Protein AF-A0A4V6KMX0-F1 (afdb_monomer_lite)

Structure (mmCIF, N/CA/C/O backbone):
data_AF-A0A4V6KMX0-F1
#
_entry.id   AF-A0A4V6KMX0-F1
#
loop_
_atom_site.group_PDB
_atom_site.id
_atom_site.type_symbol
_atom_site.label_atom_id
_atom_site.label_alt_id
_atom_site.label_comp_id
_atom_site.label_asym_id
_atom_site.label_entity_id
_atom_site.label_seq_id
_atom_site.pdbx_PDB_ins_code
_atom_site.Cartn_x
_atom_site.Cartn_y
_atom_site.Cartn_z
_atom_site.occupancy
_atom_site.B_iso_or_equiv
_atom_site.auth_seq_id
_atom_site.auth_comp_id
_atom_site.auth_asym_id
_atom_site.auth_atom_id
_atom_site.pdbx_PDB_model_num
ATOM 1 N N . MET A 1 1 ? -8.383 9.559 -31.003 1.00 43.62 1 MET A N 1
ATOM 2 C CA . MET A 1 1 ? -7.997 8.259 -30.415 1.00 43.62 1 MET A CA 1
ATOM 3 C C . MET A 1 1 ? -6.556 8.030 -30.830 1.00 43.62 1 MET A C 1
ATOM 5 O O . MET A 1 1 ? -6.318 7.997 -32.028 1.00 43.62 1 MET A O 1
ATOM 9 N N . ASN A 1 2 ? -5.597 8.026 -29.900 1.00 58.09 2 ASN A N 1
ATOM 10 C CA . ASN A 1 2 ? -4.208 7.726 -30.256 1.00 58.09 2 ASN A CA 1
ATOM 11 C C . ASN A 1 2 ? -4.127 6.251 -30.646 1.00 58.09 2 ASN A C 1
ATOM 13 O O . ASN A 1 2 ? -4.475 5.389 -29.842 1.00 58.09 2 ASN A O 1
ATOM 17 N N . THR A 1 3 ? -3.694 5.974 -31.870 1.00 67.31 3 THR A N 1
ATOM 18 C CA . THR A 1 3 ? -3.316 4.625 -32.284 1.00 67.31 3 THR A CA 1
ATOM 19 C C . THR A 1 3 ? -2.059 4.267 -31.500 1.00 67.31 3 THR A C 1
ATOM 21 O O . THR A 1 3 ? -1.023 4.906 -31.670 1.00 67.31 3 THR A O 1
ATOM 24 N N . LEU A 1 4 ? -2.166 3.327 -30.563 1.00 77.31 4 LEU A N 1
ATOM 25 C CA . LEU A 1 4 ? -1.016 2.852 -29.801 1.00 77.31 4 LEU A CA 1
ATOM 26 C C . LEU A 1 4 ? -0.109 2.053 -30.742 1.00 77.31 4 LEU A C 1
ATOM 28 O O . LEU A 1 4 ? -0.543 1.054 -31.311 1.00 77.31 4 LEU A O 1
ATOM 32 N N . ASP A 1 5 ? 1.133 2.504 -30.901 1.00 90.06 5 ASP A N 1
ATOM 33 C CA . ASP A 1 5 ? 2.165 1.789 -31.651 1.00 90.06 5 ASP A CA 1
ATOM 34 C C . ASP A 1 5 ? 2.796 0.724 -30.742 1.00 90.06 5 ASP A C 1
ATOM 36 O O . ASP A 1 5 ? 3.738 0.977 -29.985 1.00 90.06 5 ASP A O 1
ATOM 40 N N . ILE A 1 6 ? 2.187 -0.463 -30.758 1.00 88.44 6 ILE A N 1
ATOM 41 C CA . ILE A 1 6 ? 2.602 -1.605 -29.934 1.00 88.44 6 ILE A CA 1
ATOM 42 C C . ILE A 1 6 ? 4.001 -2.078 -30.341 1.00 88.44 6 ILE A C 1
ATOM 44 O O . ILE A 1 6 ? 4.802 -2.416 -29.471 1.00 88.44 6 ILE A O 1
ATOM 48 N N . GLU A 1 7 ? 4.325 -2.050 -31.634 1.00 90.56 7 GLU A N 1
ATOM 49 C CA . GLU A 1 7 ? 5.632 -2.471 -32.143 1.00 90.56 7 GLU A CA 1
ATOM 50 C C . GLU A 1 7 ? 6.744 -1.583 -31.575 1.00 90.56 7 GLU A C 1
ATOM 52 O O . GLU A 1 7 ? 7.745 -2.084 -31.055 1.00 90.56 7 GLU A O 1
ATOM 57 N N . ASN A 1 8 ? 6.540 -0.262 -31.569 1.00 93.31 8 ASN A N 1
ATOM 58 C CA . ASN A 1 8 ? 7.497 0.669 -30.975 1.00 93.31 8 ASN A CA 1
ATOM 59 C C . ASN A 1 8 ? 7.654 0.462 -29.461 1.00 93.31 8 ASN A C 1
ATOM 61 O O . ASN A 1 8 ? 8.770 0.522 -28.938 1.00 93.31 8 ASN A O 1
ATOM 65 N N . LEU A 1 9 ? 6.555 0.179 -28.754 1.00 93.62 9 LEU A N 1
ATOM 66 C CA . LEU A 1 9 ? 6.591 -0.105 -27.318 1.00 93.62 9 LEU A CA 1
ATOM 67 C C . LEU A 1 9 ? 7.366 -1.384 -27.001 1.00 93.62 9 LEU A C 1
ATOM 69 O O . LEU A 1 9 ? 8.153 -1.374 -26.058 1.00 93.62 9 LEU A O 1
ATOM 73 N N . VAL A 1 10 ? 7.193 -2.447 -27.789 1.00 95.62 10 VAL A N 1
ATOM 74 C CA . VAL A 1 10 ? 7.941 -3.702 -27.625 1.00 95.62 10 VAL A CA 1
ATOM 75 C C . VAL A 1 10 ? 9.435 -3.488 -27.872 1.00 95.62 10 VAL A C 1
ATOM 77 O O . VAL A 1 10 ? 10.257 -3.954 -27.085 1.00 95.62 10 VAL A O 1
ATOM 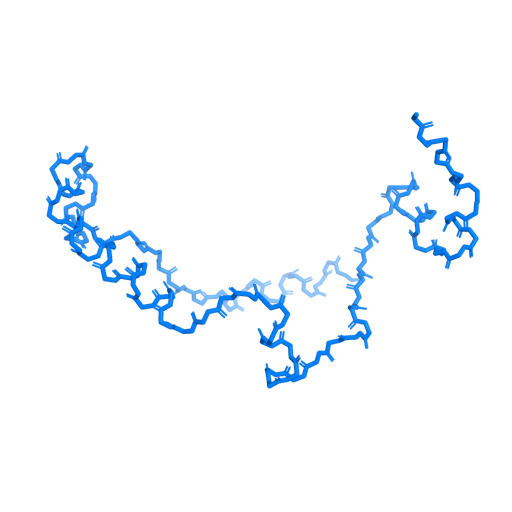80 N N . VAL A 1 11 ? 9.802 -2.721 -28.905 1.00 95.12 11 VAL A N 1
ATOM 81 C CA . VAL A 1 11 ? 11.211 -2.387 -29.182 1.00 95.12 11 VAL A CA 1
ATOM 82 C C . VAL A 1 11 ? 11.819 -1.561 -28.047 1.00 95.12 11 VAL A C 1
ATOM 84 O O . VAL A 1 11 ? 12.937 -1.830 -27.607 1.00 95.12 11 VAL A O 1
ATOM 87 N N . LYS A 1 12 ? 11.094 -0.551 -27.557 1.00 95.50 12 LYS A N 1
ATOM 88 C CA . LYS A 1 12 ? 11.580 0.352 -26.505 1.00 95.50 12 LYS A CA 1
ATOM 89 C C . LYS A 1 12 ? 11.612 -0.310 -25.127 1.00 95.50 12 LYS A C 1
ATOM 91 O O . LYS A 1 12 ? 12.482 0.004 -24.315 1.00 95.50 12 LYS A O 1
ATOM 96 N N . PHE A 1 13 ? 10.672 -1.209 -24.861 1.00 94.81 13 PHE A N 1
ATOM 97 C CA . PHE A 1 13 ? 10.503 -1.897 -23.589 1.00 94.81 13 PHE A CA 1
ATOM 98 C C . PHE A 1 13 ? 10.328 -3.405 -23.834 1.00 94.81 13 PHE A C 1
ATOM 100 O O . PHE A 1 13 ? 9.204 -3.902 -23.794 1.00 94.81 13 PHE A O 1
ATOM 107 N N . PRO A 1 14 ? 11.422 -4.172 -24.014 1.00 94.12 14 PRO A N 1
ATOM 108 C CA . PRO A 1 14 ? 11.350 -5.607 -24.323 1.00 94.12 14 PRO A CA 1
ATOM 109 C C . PRO A 1 14 ? 10.569 -6.446 -23.302 1.00 94.12 14 PRO A C 1
ATOM 111 O O . PRO A 1 14 ? 10.045 -7.506 -23.631 1.00 94.12 14 PRO A O 1
ATOM 114 N N . LEU A 1 15 ? 10.439 -5.954 -22.062 1.00 95.12 15 LEU A N 1
ATOM 115 C CA . LEU A 1 15 ? 9.579 -6.548 -21.036 1.00 95.12 15 LEU A CA 1
ATOM 116 C C . LEU A 1 15 ? 8.122 -6.703 -21.505 1.00 95.12 15 LEU A C 1
ATOM 118 O O . LEU A 1 15 ? 7.460 -7.656 -21.112 1.00 95.12 15 LEU A O 1
ATOM 122 N N . VAL A 1 16 ? 7.632 -5.794 -22.354 1.00 95.56 16 VAL A N 1
ATOM 123 C CA . VAL A 1 16 ? 6.261 -5.814 -22.885 1.00 95.56 16 VAL A CA 1
ATOM 124 C C . VAL A 1 16 ? 5.996 -7.089 -23.682 1.00 95.56 16 VAL A C 1
ATOM 126 O O . VAL A 1 16 ? 4.922 -7.660 -23.533 1.00 95.56 16 VAL A O 1
ATOM 129 N N . GLN A 1 17 ? 6.975 -7.589 -24.443 1.00 96.19 17 GLN A N 1
ATOM 130 C CA . GLN A 1 17 ? 6.829 -8.855 -25.166 1.00 96.19 17 GLN A CA 1
ATOM 131 C C . GLN A 1 17 ? 6.585 -10.018 -24.198 1.00 96.19 17 GLN A C 1
ATOM 133 O O . GLN A 1 17 ? 5.649 -10.785 -24.372 1.00 96.19 17 GLN A O 1
ATOM 138 N N . ARG A 1 18 ? 7.347 -10.076 -23.102 1.00 96.88 18 ARG A N 1
ATOM 139 C CA . ARG A 1 18 ? 7.189 -11.116 -22.074 1.00 96.88 18 ARG A CA 1
ATOM 140 C C . ARG A 1 18 ? 5.815 -11.072 -21.400 1.00 96.88 18 ARG A C 1
ATOM 142 O O . ARG A 1 18 ? 5.253 -12.112 -21.077 1.00 96.88 18 ARG A O 1
ATOM 149 N N . LEU A 1 19 ? 5.255 -9.871 -21.219 1.00 95.94 19 LEU A N 1
ATOM 150 C CA . LEU A 1 19 ? 3.881 -9.704 -20.733 1.00 95.94 19 LEU A CA 1
ATOM 151 C C . LEU A 1 19 ? 2.850 -10.213 -21.754 1.00 95.94 19 LEU A C 1
ATOM 153 O O . LEU A 1 19 ? 1.867 -10.835 -21.360 1.00 95.94 19 LEU A O 1
ATOM 157 N N . MET A 1 20 ? 3.070 -9.965 -23.051 1.00 95.12 20 MET A N 1
ATOM 158 C CA . MET A 1 20 ? 2.205 -10.463 -24.132 1.00 95.12 20 MET A CA 1
ATOM 159 C C . MET A 1 20 ? 2.241 -11.990 -24.244 1.00 95.12 20 MET A C 1
ATOM 161 O O . MET A 1 20 ? 1.209 -12.604 -24.505 1.00 95.12 20 MET A O 1
ATOM 165 N N . ASP A 1 21 ? 3.401 -12.588 -23.982 1.00 97.56 21 ASP A N 1
ATOM 166 C CA . ASP A 1 21 ? 3.615 -14.036 -24.012 1.00 97.56 21 ASP A CA 1
ATOM 167 C C . ASP A 1 21 ? 3.100 -14.748 -22.744 1.00 97.56 21 ASP A C 1
ATOM 169 O O . ASP A 1 21 ? 3.230 -15.965 -22.618 1.00 97.56 21 ASP A O 1
ATOM 173 N N . LEU A 1 22 ? 2.473 -14.005 -21.819 1.00 96.94 22 LEU A N 1
ATOM 174 C CA . LEU A 1 22 ? 1.925 -14.502 -20.550 1.00 96.94 22 LEU A CA 1
ATOM 175 C C . LEU A 1 22 ? 2.979 -15.167 -19.653 1.00 96.94 22 LEU A C 1
ATOM 177 O O . LEU A 1 22 ? 2.665 -16.038 -18.837 1.00 96.94 22 LEU A O 1
ATOM 181 N N . GLU A 1 23 ? 4.235 -14.748 -19.782 1.00 97.62 23 GLU A N 1
ATOM 182 C CA . GLU A 1 23 ? 5.300 -15.222 -18.913 1.00 97.62 23 GLU A CA 1
ATOM 183 C C . GLU A 1 23 ? 5.140 -14.655 -17.499 1.00 97.62 23 GLU A C 1
ATOM 185 O O . GLU A 1 23 ? 4.744 -13.503 -17.296 1.00 97.62 23 GLU A O 1
ATOM 190 N N . ALA A 1 24 ? 5.538 -15.438 -16.496 1.00 96.06 24 ALA A N 1
ATOM 191 C CA . ALA A 1 24 ? 5.749 -14.899 -15.162 1.00 96.06 24 ALA A CA 1
ATOM 192 C C . ALA A 1 24 ? 6.899 -13.876 -15.207 1.00 96.06 24 ALA A C 1
ATOM 194 O O . ALA A 1 24 ? 8.045 -14.204 -15.531 1.00 96.06 24 ALA A O 1
ATOM 195 N N . VAL A 1 25 ? 6.588 -12.621 -14.885 1.00 95.69 25 VAL A N 1
ATOM 196 C CA . VAL A 1 25 ? 7.534 -11.505 -14.946 1.00 95.69 25 VAL A CA 1
ATOM 197 C C . VAL A 1 25 ? 7.758 -10.926 -13.556 1.00 95.69 25 VAL A C 1
ATOM 199 O O . VAL A 1 25 ? 6.821 -10.560 -12.852 1.00 95.69 25 VAL A O 1
ATOM 202 N N . THR A 1 26 ? 9.029 -10.765 -13.196 1.00 95.50 26 THR A N 1
ATOM 203 C CA . THR A 1 26 ? 9.455 -9.948 -12.058 1.00 95.50 26 THR A CA 1
ATOM 204 C C . THR A 1 26 ? 10.171 -8.717 -12.591 1.00 95.50 26 THR A C 1
ATOM 206 O O . THR A 1 26 ? 11.136 -8.834 -13.348 1.00 95.50 26 THR A O 1
ATOM 209 N N . TRP A 1 27 ? 9.701 -7.532 -12.204 1.00 95.38 27 TRP A N 1
ATOM 210 C CA . TRP A 1 27 ? 10.313 -6.264 -12.583 1.00 95.38 27 TRP A CA 1
ATOM 211 C C . TRP A 1 27 ? 10.732 -5.493 -11.338 1.00 95.38 27 TRP A C 1
ATOM 213 O O . TRP A 1 27 ? 9.903 -5.108 -10.516 1.00 95.38 27 TRP A O 1
ATOM 223 N N . PHE A 1 28 ? 12.035 -5.266 -11.214 1.00 95.19 28 PHE A N 1
ATOM 224 C CA . PHE A 1 28 ? 12.602 -4.421 -10.176 1.00 95.19 28 PHE A CA 1
ATOM 225 C C . PHE A 1 28 ? 12.702 -3.000 -10.717 1.00 95.19 28 PHE A C 1
ATOM 227 O O . PHE A 1 28 ? 13.347 -2.782 -11.743 1.00 95.19 28 PHE A O 1
ATOM 234 N N . ASN A 1 29 ? 12.065 -2.040 -10.044 1.00 95.25 29 ASN A N 1
ATOM 235 C CA . ASN A 1 29 ? 12.140 -0.637 -10.435 1.00 95.25 29 ASN A CA 1
ATOM 236 C C . ASN A 1 29 ? 13.592 -0.137 -10.280 1.00 95.25 29 ASN A C 1
ATOM 238 O O . ASN A 1 29 ? 14.060 -0.030 -9.147 1.00 95.25 29 ASN A O 1
ATOM 242 N N . PRO A 1 30 ? 14.305 0.208 -11.371 1.00 94.31 30 PRO A N 1
ATOM 243 C CA . PRO A 1 30 ? 15.683 0.688 -11.273 1.00 94.31 30 PRO A CA 1
ATOM 244 C C . PRO A 1 30 ? 15.777 2.122 -10.725 1.00 94.31 30 PRO A C 1
ATOM 246 O O . PRO A 1 30 ? 16.867 2.586 -10.414 1.00 94.31 30 PRO A O 1
ATOM 249 N N . ASN A 1 31 ? 14.647 2.825 -10.612 1.00 95.88 31 ASN A N 1
ATOM 250 C CA . ASN A 1 31 ? 14.568 4.238 -10.252 1.00 95.88 31 ASN A CA 1
ATOM 251 C C . ASN A 1 31 ? 13.936 4.446 -8.868 1.00 95.88 31 ASN A C 1
ATOM 253 O O . ASN A 1 31 ? 13.187 5.401 -8.662 1.00 95.88 31 ASN A O 1
ATOM 257 N N . THR A 1 32 ? 14.166 3.536 -7.920 1.00 97.25 32 THR A N 1
ATOM 258 C CA . THR A 1 32 ? 13.788 3.787 -6.523 1.00 97.25 32 THR A CA 1
ATOM 259 C C . THR A 1 32 ? 14.593 4.959 -5.974 1.00 97.25 32 THR A C 1
ATOM 261 O O . THR A 1 32 ? 15.806 5.015 -6.168 1.00 97.25 32 THR A O 1
ATOM 264 N N . THR A 1 33 ? 13.936 5.868 -5.262 1.00 97.69 33 THR A N 1
ATOM 265 C CA . THR A 1 33 ? 14.566 7.058 -4.682 1.00 97.69 33 THR A CA 1
ATOM 266 C C . THR A 1 33 ? 14.587 6.980 -3.162 1.00 97.69 33 THR A C 1
ATOM 268 O O . THR A 1 33 ? 13.937 6.128 -2.549 1.00 97.69 33 THR A O 1
ATOM 271 N N . THR A 1 34 ? 15.293 7.913 -2.528 1.00 97.94 34 THR A N 1
ATOM 272 C CA . THR A 1 34 ? 15.135 8.132 -1.087 1.00 97.94 34 THR A CA 1
ATOM 273 C C . THR A 1 34 ? 13.743 8.685 -0.761 1.00 97.94 34 THR A C 1
ATOM 275 O O . THR A 1 34 ? 13.041 9.198 -1.638 1.00 97.94 34 THR A O 1
ATOM 278 N N . LEU A 1 35 ? 13.348 8.632 0.517 1.00 96.44 35 LEU A N 1
ATOM 279 C CA . LEU A 1 35 ? 12.111 9.265 0.986 1.00 96.44 35 LEU A CA 1
ATOM 280 C C . LEU A 1 35 ? 12.095 10.765 0.664 1.00 96.44 35 LEU A C 1
ATOM 282 O O . LEU A 1 35 ? 11.099 11.264 0.159 1.00 96.44 35 LEU A O 1
ATOM 286 N N . ALA A 1 36 ? 13.194 11.473 0.935 1.00 96.88 36 ALA A N 1
ATOM 287 C CA . ALA A 1 36 ? 13.274 12.918 0.731 1.00 96.88 36 ALA A CA 1
ATOM 288 C C . ALA A 1 36 ? 13.093 13.312 -0.744 1.00 96.88 36 ALA A C 1
ATOM 290 O O . ALA A 1 36 ? 12.444 14.312 -1.036 1.00 96.88 36 ALA A O 1
ATOM 291 N N . GLU A 1 37 ? 13.632 12.514 -1.666 1.00 97.56 37 GLU A N 1
ATOM 292 C CA . GLU A 1 37 ? 13.479 12.734 -3.107 1.00 97.56 37 GLU A CA 1
ATOM 293 C C . GLU A 1 37 ? 12.104 12.297 -3.623 1.00 97.56 37 GLU A C 1
ATOM 295 O O . GLU A 1 37 ? 11.556 12.947 -4.505 1.00 97.56 37 GLU A O 1
ATOM 300 N N . GLY A 1 38 ? 11.544 11.207 -3.089 1.00 96.62 38 GLY A N 1
ATOM 301 C CA . GLY A 1 38 ? 10.298 10.613 -3.579 1.00 96.62 38 GLY A CA 1
ATOM 302 C C . GLY A 1 38 ? 9.034 11.282 -3.039 1.00 96.62 38 GLY A C 1
ATOM 303 O O . GLY A 1 38 ? 8.055 11.437 -3.769 1.00 96.62 38 GLY A O 1
ATOM 304 N N . LEU A 1 39 ? 9.052 11.709 -1.772 1.00 96.50 39 LEU A N 1
ATOM 305 C CA . LEU A 1 39 ? 7.880 12.245 -1.076 1.00 96.50 39 LEU A CA 1
ATOM 306 C C . LEU A 1 39 ? 7.238 13.462 -1.774 1.00 96.50 39 LEU A C 1
ATOM 308 O O . LEU A 1 39 ? 6.009 13.496 -1.848 1.00 96.50 39 LEU A O 1
ATOM 312 N N . PRO A 1 40 ? 7.993 14.415 -2.364 1.00 96.25 40 PRO A N 1
ATOM 313 C CA . PRO A 1 40 ? 7.402 15.529 -3.109 1.00 96.25 40 PRO A CA 1
ATOM 314 C C . PRO A 1 40 ? 6.504 15.108 -4.283 1.00 96.25 40 PRO A C 1
ATOM 316 O O . PRO A 1 40 ? 5.598 15.855 -4.645 1.00 96.25 40 PRO A O 1
ATOM 319 N N . TYR A 1 41 ? 6.718 13.921 -4.863 1.00 97.00 41 TYR A N 1
ATOM 320 C CA . TYR A 1 41 ? 5.917 13.410 -5.981 1.00 97.00 41 TYR A CA 1
ATOM 321 C C . TYR A 1 41 ? 4.632 12.690 -5.540 1.00 97.00 41 TYR A C 1
ATOM 323 O O . TYR A 1 41 ? 3.784 12.404 -6.382 1.00 97.00 41 TYR A O 1
ATOM 331 N N . VAL A 1 42 ? 4.465 12.401 -4.242 1.00 96.75 42 VAL A N 1
ATOM 332 C CA . VAL A 1 42 ? 3.280 11.708 -3.699 1.00 96.75 42 VAL A CA 1
ATOM 333 C C . VAL A 1 42 ? 2.065 12.640 -3.640 1.00 96.75 42 VAL A C 1
ATOM 335 O O . VAL A 1 42 ? 0.933 12.190 -3.792 1.00 96.75 42 VAL A O 1
ATOM 338 N N . GLY A 1 43 ? 2.289 13.941 -3.419 1.00 96.31 43 GLY A N 1
ATOM 339 C CA . GLY A 1 43 ? 1.215 14.934 -3.283 1.00 96.31 43 GLY A CA 1
ATOM 340 C C . GLY A 1 43 ? 0.418 14.839 -1.975 1.00 96.31 43 GLY A C 1
ATOM 341 O O . GLY A 1 43 ? -0.583 15.534 -1.832 1.00 96.31 43 GLY A O 1
ATOM 342 N N . LEU A 1 44 ? 0.862 14.004 -1.030 1.00 97.12 44 LEU A N 1
ATOM 343 C CA . LEU A 1 44 ? 0.306 13.853 0.314 1.00 97.12 44 LEU A CA 1
ATOM 344 C C . LEU A 1 44 ? 1.420 13.938 1.354 1.00 97.12 44 LEU A C 1
ATOM 346 O O . LEU A 1 44 ? 2.598 13.705 1.072 1.00 97.12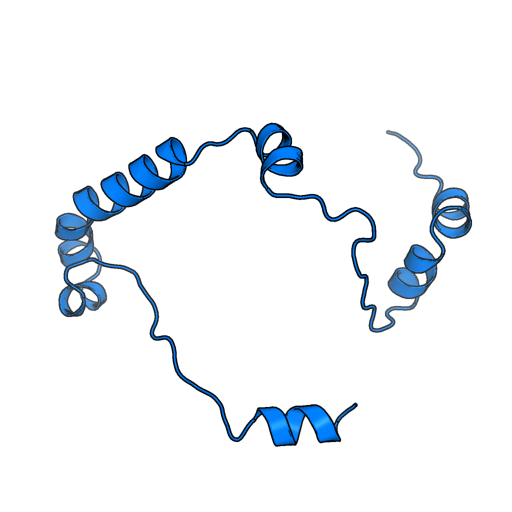 44 LEU A O 1
ATOM 350 N N . THR A 1 45 ? 1.020 14.255 2.575 1.00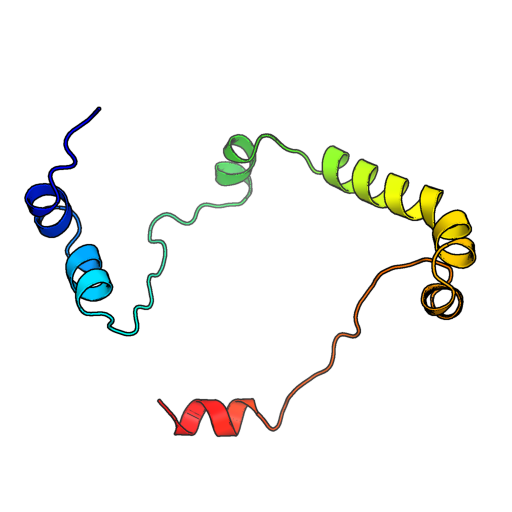 96.94 45 THR A N 1
ATOM 351 C CA . THR A 1 45 ? 1.895 14.472 3.720 1.00 96.94 45 THR A CA 1
ATOM 352 C C . THR A 1 45 ? 1.583 13.495 4.848 1.00 96.94 45 THR A C 1
ATOM 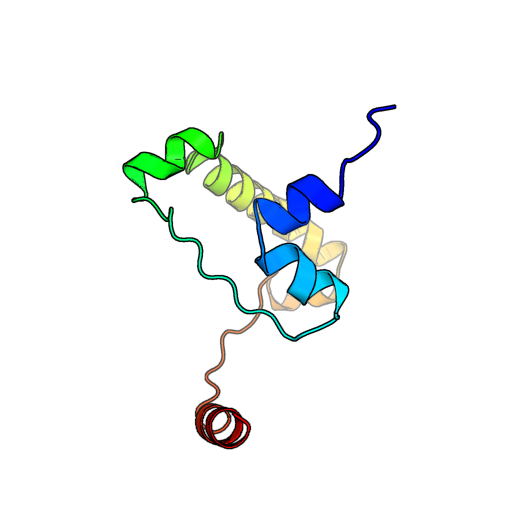354 O O . THR A 1 45 ? 0.564 12.806 4.860 1.00 96.94 45 THR A O 1
ATOM 357 N N . GLN A 1 46 ? 2.451 13.472 5.857 1.00 96.81 46 GLN A N 1
ATOM 358 C CA . GLN A 1 46 ? 2.191 12.730 7.089 1.00 96.81 46 GLN A CA 1
ATOM 359 C C . GLN A 1 46 ? 0.941 13.237 7.830 1.00 96.81 46 GLN A C 1
ATOM 361 O O . GLN A 1 46 ? 0.269 12.451 8.493 1.00 96.81 46 GLN A O 1
ATOM 366 N N . ASN A 1 47 ? 0.598 14.523 7.697 1.00 98.19 47 ASN A N 1
ATOM 367 C CA . ASN A 1 47 ? -0.610 15.065 8.317 1.00 98.19 47 ASN A CA 1
ATOM 368 C C . ASN A 1 47 ? -1.873 14.471 7.691 1.00 98.19 47 ASN A C 1
ATOM 370 O O . ASN A 1 47 ? -2.797 14.143 8.425 1.00 98.19 47 ASN A O 1
ATOM 374 N N . ASP A 1 48 ? -1.892 14.250 6.374 1.00 98.31 48 ASP A N 1
ATOM 375 C CA . ASP A 1 48 ? -3.028 13.605 5.704 1.00 98.31 48 ASP A CA 1
ATOM 376 C C . ASP A 1 48 ? -3.249 12.177 6.233 1.00 98.31 48 ASP A C 1
ATOM 378 O O . ASP A 1 48 ? -4.385 11.748 6.447 1.00 98.31 48 ASP A O 1
ATOM 382 N N . VAL A 1 49 ? -2.154 11.457 6.514 1.00 98.12 49 VAL A N 1
ATOM 383 C CA . VAL A 1 49 ? -2.193 10.131 7.153 1.00 98.12 49 VAL A CA 1
ATOM 384 C C . VAL A 1 49 ? -2.767 10.227 8.570 1.00 98.12 49 VAL A C 1
ATOM 386 O O . VAL A 1 49 ? -3.698 9.495 8.903 1.00 98.12 49 VAL A O 1
ATOM 389 N N . ALA A 1 50 ? -2.272 11.161 9.387 1.00 98.44 50 ALA A N 1
ATOM 390 C CA . ALA A 1 50 ? -2.746 11.354 10.759 1.00 98.44 50 ALA A CA 1
ATOM 391 C C . ALA A 1 50 ? -4.225 11.782 10.816 1.00 98.44 50 ALA A C 1
ATOM 393 O O . ALA A 1 50 ? -4.982 11.342 11.682 1.00 98.44 50 ALA A O 1
ATOM 394 N N . GLU A 1 51 ? -4.680 12.613 9.878 1.00 98.56 51 GLU A N 1
ATOM 395 C CA . GLU A 1 51 ? -6.085 13.008 9.775 1.00 98.56 51 GLU A CA 1
ATOM 396 C C . GLU A 1 51 ? -6.994 11.837 9.386 1.00 98.56 51 GLU A C 1
ATOM 398 O O . GLU A 1 51 ? -8.121 11.740 9.891 1.00 98.56 51 GLU A O 1
ATOM 403 N N . ALA A 1 52 ? -6.522 10.946 8.509 1.00 98.19 52 ALA A N 1
ATOM 404 C CA . ALA A 1 52 ? -7.230 9.721 8.156 1.00 98.19 52 ALA A CA 1
ATOM 405 C C . ALA A 1 52 ? -7.333 8.764 9.356 1.00 98.19 52 ALA A C 1
ATOM 407 O O . ALA A 1 52 ? -8.428 8.277 9.647 1.00 98.19 52 ALA A O 1
ATOM 408 N N . GLU A 1 53 ? -6.244 8.572 10.104 1.00 98.06 53 GLU A N 1
ATOM 409 C CA . GLU A 1 53 ? -6.235 7.792 11.348 1.00 98.06 53 GLU A CA 1
ATOM 410 C C . GLU A 1 53 ? -7.215 8.379 12.375 1.00 98.06 53 GLU A C 1
ATOM 412 O O . GLU A 1 53 ? -8.113 7.689 12.863 1.00 98.06 53 GLU A O 1
ATOM 417 N N . ALA A 1 54 ? -7.130 9.686 12.639 1.00 98.31 54 ALA A N 1
ATOM 418 C CA . ALA A 1 54 ? -8.035 10.369 13.557 1.00 98.31 54 ALA A CA 1
ATOM 419 C C . ALA A 1 54 ? -9.498 10.264 13.106 1.00 98.31 54 ALA A C 1
ATOM 421 O O . ALA A 1 54 ? -10.409 10.227 13.937 1.00 98.31 54 ALA A O 1
ATOM 422 N N . ARG A 1 55 ? -9.759 10.233 11.793 1.00 98.38 55 ARG A N 1
ATOM 423 C CA . ARG A 1 55 ? -11.102 9.997 11.257 1.00 98.38 55 ARG A CA 1
ATOM 424 C C . ARG A 1 55 ? -11.584 8.595 11.604 1.00 98.38 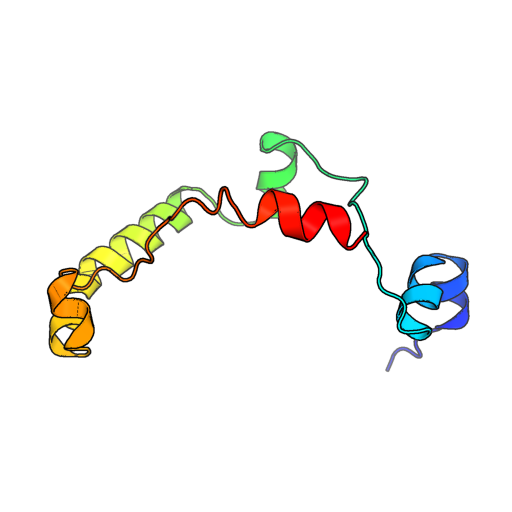55 ARG A C 1
ATOM 426 O O . ARG A 1 55 ? -12.686 8.493 12.128 1.00 98.38 55 ARG A O 1
ATOM 433 N N . LEU A 1 56 ? -10.784 7.554 11.387 1.00 98.06 56 LEU A N 1
ATOM 434 C CA . LEU A 1 56 ? -11.160 6.185 11.762 1.00 98.06 56 LEU A CA 1
ATOM 435 C C . LEU A 1 56 ? -11.452 6.074 13.262 1.00 98.06 56 LEU A C 1
ATOM 437 O O . LEU A 1 56 ? -12.494 5.544 13.640 1.00 98.06 56 LEU A O 1
ATOM 441 N N . GLN A 1 57 ? -10.621 6.693 14.103 1.00 98.00 57 GLN A N 1
ATOM 442 C CA . GLN A 1 57 ? -10.844 6.726 15.551 1.00 98.00 57 GLN A CA 1
ATOM 443 C C . GLN A 1 57 ? -12.179 7.380 15.935 1.00 98.00 57 GLN A C 1
ATOM 445 O O . GLN A 1 57 ? -12.911 6.863 16.776 1.00 98.00 57 GLN A O 1
ATOM 450 N N . ARG A 1 58 ? -12.561 8.485 15.278 1.00 98.38 58 ARG A N 1
ATOM 451 C CA . ARG A 1 58 ? -13.873 9.122 15.510 1.00 98.38 58 ARG A CA 1
ATOM 452 C C . ARG A 1 58 ? -15.050 8.233 15.109 1.00 98.38 58 ARG A C 1
ATOM 454 O O . ARG A 1 58 ? -16.122 8.357 15.695 1.00 98.38 58 ARG A O 1
ATOM 461 N N . PHE A 1 59 ? -14.871 7.373 14.109 1.00 98.25 59 PHE A N 1
ATOM 462 C CA . PHE A 1 59 ? -15.912 6.468 13.624 1.00 98.25 59 PHE A CA 1
ATOM 463 C C . PHE A 1 59 ? -15.979 5.147 14.396 1.00 98.25 59 PHE A C 1
ATOM 465 O O . PHE A 1 59 ? -16.996 4.465 14.291 1.00 98.25 59 PHE A O 1
ATOM 472 N N . ALA A 1 60 ? -14.976 4.803 15.206 1.00 98.31 60 ALA A N 1
ATOM 473 C CA . ALA A 1 60 ? -14.936 3.545 15.950 1.00 98.31 60 ALA A CA 1
ATOM 474 C C . ALA A 1 60 ? -16.224 3.258 16.765 1.00 98.31 60 ALA A C 1
ATOM 476 O O . ALA A 1 60 ? -16.783 2.169 16.616 1.00 98.31 60 ALA A O 1
ATOM 477 N N . PRO A 1 61 ? -16.821 4.220 17.507 1.00 98.19 61 PRO A N 1
ATOM 478 C CA . PRO A 1 61 ? -18.085 3.971 18.209 1.00 98.19 61 PRO A CA 1
ATOM 479 C C . PRO A 1 61 ? -19.253 3.643 17.270 1.00 98.19 61 PRO A C 1
ATOM 481 O O . PRO A 1 61 ? -20.105 2.822 17.599 1.00 98.19 61 PRO A O 1
ATOM 484 N N . TYR A 1 62 ? -19.299 4.278 16.095 1.00 98.44 62 TYR A N 1
ATOM 485 C CA . TYR A 1 62 ? -20.312 3.988 15.082 1.00 98.44 62 TYR A CA 1
ATOM 486 C C . TYR A 1 62 ? -20.099 2.605 14.461 1.00 98.44 62 TYR A C 1
ATOM 488 O O . TYR A 1 62 ? -21.067 1.876 14.260 1.00 98.44 62 TYR A O 1
ATOM 496 N N . LEU A 1 63 ? -18.847 2.220 14.200 1.00 98.44 63 LEU A N 1
ATOM 497 C CA . LEU A 1 63 ? -18.512 0.916 13.629 1.00 98.44 63 LEU A CA 1
ATOM 498 C C . LEU A 1 63 ? -18.964 -0.229 14.543 1.00 98.44 63 LEU A C 1
ATOM 500 O O . LEU A 1 63 ? -19.597 -1.153 14.044 1.00 98.44 63 LEU A O 1
ATOM 504 N N . CYS A 1 64 ? -18.807 -0.105 15.866 1.00 98.19 64 CYS A N 1
ATOM 505 C CA . CYS A 1 64 ? -19.359 -1.069 16.831 1.00 98.19 64 CYS A CA 1
ATOM 506 C C . CYS A 1 64 ? -20.878 -1.284 16.698 1.00 98.19 64 CYS A C 1
ATOM 508 O O . CYS A 1 64 ? -21.382 -2.372 16.987 1.00 98.19 64 CYS A O 1
ATOM 510 N N . LEU A 1 65 ? -21.623 -0.237 16.330 1.00 98.06 65 LEU A N 1
ATOM 511 C CA . LEU A 1 65 ? -23.080 -0.287 16.191 1.00 98.06 65 LEU A CA 1
ATOM 512 C C . LEU A 1 65 ? -23.500 -0.819 14.820 1.00 98.06 65 LEU A C 1
ATOM 514 O O . LEU A 1 65 ? -24.426 -1.620 14.728 1.00 98.06 65 LEU A O 1
ATOM 518 N N . ALA A 1 66 ? -22.834 -0.354 13.764 1.00 98.12 66 ALA A N 1
ATOM 519 C CA . ALA A 1 66 ? -23.154 -0.705 12.386 1.00 98.12 66 ALA A CA 1
ATOM 520 C C . ALA A 1 66 ? -22.676 -2.117 12.007 1.00 98.12 66 ALA A C 1
ATOM 522 O O . ALA A 1 66 ? -23.333 -2.782 11.210 1.00 98.12 66 ALA A O 1
ATOM 523 N N . PHE A 1 67 ? -21.565 -2.570 12.595 1.00 97.69 67 PHE A N 1
ATOM 524 C CA . PHE A 1 67 ? -20.913 -3.850 12.318 1.00 97.69 67 PHE A CA 1
ATOM 525 C C . PHE A 1 67 ? -20.621 -4.581 13.637 1.00 97.69 67 PHE A C 1
ATOM 527 O O . PHE A 1 67 ? -19.579 -4.335 14.260 1.00 97.69 67 PHE A O 1
ATOM 534 N N . PRO A 1 68 ? -21.525 -5.469 14.096 1.00 96.56 68 PRO A N 1
ATOM 535 C CA . PRO A 1 68 ? -21.380 -6.178 15.367 1.00 96.56 68 PRO A CA 1
ATOM 536 C C . PRO A 1 68 ? -20.062 -6.947 15.513 1.00 96.56 68 PRO A C 1
ATOM 538 O O . PRO A 1 68 ? -19.543 -7.053 16.624 1.00 96.56 68 PRO A O 1
ATOM 541 N N . GLU A 1 69 ? -19.476 -7.437 14.416 1.00 96.75 69 GLU A N 1
ATOM 542 C CA . GLU A 1 69 ? -18.173 -8.110 14.439 1.00 96.75 69 GLU A CA 1
ATOM 543 C C . GLU A 1 69 ? -17.027 -7.213 14.938 1.00 96.75 69 GLU A C 1
ATOM 545 O O . GLU A 1 69 ? -16.084 -7.707 15.552 1.00 96.75 69 GLU A O 1
ATOM 550 N N . THR A 1 70 ? -17.127 -5.894 14.761 1.00 97.06 70 THR A N 1
ATOM 551 C CA . THR A 1 70 ? -16.084 -4.943 15.184 1.00 97.06 70 THR A CA 1
ATOM 552 C C . THR A 1 70 ? -16.161 -4.587 16.667 1.00 97.06 70 THR A C 1
ATOM 554 O O . THR A 1 70 ? -15.264 -3.937 17.198 1.00 97.06 70 THR A O 1
ATOM 557 N N . GLN A 1 71 ? -17.197 -5.030 17.387 1.00 97.31 71 GLN A N 1
ATOM 558 C CA . GLN A 1 71 ? -17.317 -4.765 18.826 1.00 97.31 71 GLN A CA 1
ATOM 559 C C . GLN A 1 71 ? -16.152 -5.367 19.613 1.00 97.31 71 GLN A C 1
ATOM 561 O O . GLN A 1 71 ? -15.668 -4.752 20.560 1.00 97.31 71 GLN A O 1
ATOM 566 N N . GLN A 1 72 ? -15.666 -6.538 19.191 1.00 97.19 72 GLN A N 1
ATOM 567 C CA . GLN A 1 72 ? -14.542 -7.222 19.836 1.00 97.19 72 G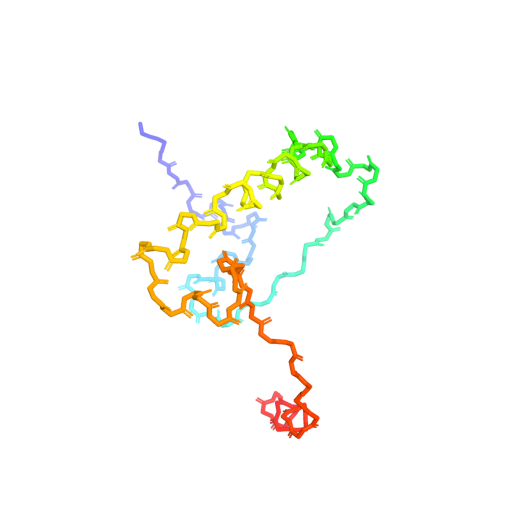LN A CA 1
ATOM 568 C C . GLN A 1 72 ? -13.245 -6.406 19.764 1.00 97.19 72 GLN A C 1
ATOM 570 O O . GLN A 1 72 ? -12.400 -6.511 20.649 1.00 97.19 72 GLN A O 1
ATOM 575 N N . THR A 1 73 ? -13.113 -5.559 18.742 1.00 96.88 73 THR A N 1
ATOM 576 C CA . THR A 1 73 ? -11.968 -4.673 18.520 1.00 96.88 73 THR A CA 1
ATOM 577 C C . THR A 1 73 ? -12.293 -3.210 18.830 1.00 96.88 73 THR A C 1
ATOM 579 O O . THR A 1 73 ? -11.532 -2.319 18.463 1.00 96.88 73 THR A O 1
ATOM 582 N N . ASN A 1 74 ? -13.408 -2.930 19.517 1.00 97.50 74 ASN A N 1
ATOM 583 C CA . ASN A 1 74 ? -13.885 -1.576 19.823 1.00 97.50 74 ASN A CA 1
ATOM 584 C C . ASN A 1 74 ? -14.015 -0.671 18.584 1.00 97.50 74 ASN A C 1
ATOM 586 O O . ASN A 1 74 ? -13.730 0.524 18.652 1.00 97.50 74 ASN A O 1
ATOM 590 N N . GLY A 1 75 ? -14.428 -1.238 17.450 1.00 97.25 75 GLY A N 1
ATOM 591 C CA . GLY A 1 75 ? -14.619 -0.508 16.200 1.00 97.25 75 GLY A CA 1
ATOM 592 C C . GLY A 1 75 ? -13.324 -0.241 15.436 1.00 97.25 75 GLY A C 1
ATOM 593 O O . GLY A 1 75 ? -13.357 0.450 14.420 1.00 97.25 75 GLY A O 1
ATOM 594 N N . ILE A 1 76 ? -12.191 -0.777 15.901 1.00 97.69 76 ILE A N 1
ATOM 595 C CA . ILE A 1 76 ? -10.907 -0.722 15.199 1.00 97.69 76 ILE A CA 1
ATOM 596 C C . ILE A 1 76 ? -10.863 -1.829 14.144 1.00 97.69 76 ILE A C 1
ATOM 598 O O . ILE A 1 76 ? -11.082 -3.002 14.448 1.00 97.69 76 ILE A O 1
ATOM 602 N N . ILE A 1 77 ? -10.582 -1.454 12.897 1.00 96.31 77 ILE A N 1
ATOM 603 C CA . ILE A 1 77 ? -10.510 -2.375 11.759 1.00 96.31 77 ILE A CA 1
ATOM 604 C C . ILE A 1 77 ? -9.037 -2.670 11.484 1.00 96.31 77 ILE A C 1
ATOM 606 O O . ILE A 1 77 ? -8.375 -1.897 10.800 1.00 96.31 77 ILE A O 1
ATOM 610 N N . GLU A 1 78 ? -8.540 -3.778 12.029 1.00 95.75 78 GLU A N 1
ATOM 611 C CA . GLU A 1 78 ? -7.152 -4.224 11.876 1.00 95.75 78 GLU A CA 1
ATOM 612 C C . GLU A 1 78 ? -7.070 -5.744 11.706 1.00 95.75 78 GLU A C 1
ATOM 614 O O . GLU A 1 78 ? -8.021 -6.473 11.991 1.00 95.75 78 GLU A O 1
ATOM 619 N N . SER A 1 79 ? -5.924 -6.220 11.220 1.00 95.25 79 SER A N 1
ATOM 620 C CA . SER A 1 79 ? -5.629 -7.648 11.044 1.00 95.25 79 SER A CA 1
ATOM 621 C C . SER A 1 79 ? -4.440 -8.075 11.902 1.00 95.25 79 SER A C 1
ATOM 623 O O . SER A 1 79 ? -3.524 -7.291 12.146 1.00 95.25 79 SER A O 1
ATOM 625 N N . GLU A 1 80 ? -4.431 -9.331 12.347 1.00 93.31 80 GLU A N 1
ATOM 626 C CA . GLU A 1 80 ? -3.296 -9.883 13.088 1.00 93.31 80 GLU A CA 1
ATOM 627 C C . GLU A 1 80 ? -2.055 -10.031 12.197 1.00 93.31 80 GLU A C 1
ATOM 629 O O . GLU A 1 80 ? -2.140 -10.396 11.023 1.00 93.31 80 GLU A O 1
ATOM 634 N N . VAL A 1 81 ? -0.880 -9.804 12.786 1.00 94.31 81 VAL A N 1
ATOM 635 C CA . VAL A 1 81 ? 0.416 -10.072 12.156 1.00 94.31 81 VAL A CA 1
ATOM 636 C C . VAL A 1 81 ? 0.998 -11.334 12.784 1.00 94.31 81 VAL A C 1
ATOM 638 O O . VAL A 1 81 ? 1.364 -11.335 13.959 1.00 94.31 81 VAL A O 1
ATOM 641 N N . VAL A 1 82 ? 1.091 -12.409 11.998 1.00 93.06 82 VAL A N 1
ATOM 642 C CA . VAL A 1 82 ? 1.578 -13.722 12.451 1.00 93.06 82 VAL A CA 1
ATOM 643 C C . VAL A 1 82 ? 2.823 -14.155 11.677 1.00 93.06 82 VAL A C 1
ATOM 645 O O . VAL A 1 82 ? 2.956 -13.897 10.482 1.00 93.06 82 VAL A O 1
ATOM 648 N N . ALA A 1 83 ? 3.754 -14.823 12.358 1.00 90.75 83 ALA A N 1
ATOM 649 C CA . ALA A 1 83 ? 4.947 -15.379 11.725 1.00 90.75 83 ALA A CA 1
ATOM 650 C C . ALA A 1 83 ? 4.635 -16.710 11.019 1.00 90.75 83 ALA A C 1
ATOM 652 O O . ALA A 1 83 ? 3.912 -17.544 11.560 1.00 90.75 83 ALA A O 1
ATOM 653 N N . ILE A 1 84 ? 5.253 -16.942 9.856 1.00 88.94 84 ILE A N 1
ATOM 654 C CA . ILE A 1 84 ? 5.119 -18.178 9.059 1.00 88.94 84 ILE A CA 1
ATOM 655 C C . ILE A 1 84 ? 6.474 -18.897 8.875 1.00 88.94 84 ILE A C 1
ATOM 657 O O . ILE A 1 84 ? 6.983 -19.012 7.759 1.00 88.94 84 ILE A O 1
ATOM 661 N N . PRO A 1 85 ? 7.110 -19.385 9.959 1.00 81.81 85 PRO A N 1
ATOM 662 C CA . PRO A 1 85 ? 8.469 -19.929 9.894 1.00 81.81 85 PRO A CA 1
ATOM 663 C C . PRO A 1 85 ? 8.589 -21.214 9.054 1.00 81.81 85 PRO A C 1
ATOM 665 O O . PRO A 1 85 ? 9.652 -21.463 8.496 1.00 81.81 85 PRO A O 1
ATOM 668 N N . GLY A 1 86 ? 7.521 -22.014 8.934 1.00 78.00 86 GLY A N 1
ATOM 669 C CA . GLY A 1 86 ? 7.523 -23.269 8.164 1.00 78.00 86 GLY A CA 1
ATOM 670 C C . GLY A 1 86 ? 7.272 -23.116 6.658 1.00 78.00 86 GLY A C 1
ATOM 671 O O . GLY A 1 86 ? 7.514 -24.053 5.900 1.00 78.00 86 GLY A O 1
ATOM 672 N N . ASP A 1 87 ? 6.808 -21.949 6.205 1.00 67.12 87 ASP A N 1
ATOM 673 C CA . ASP A 1 87 ? 6.445 -21.736 4.797 1.00 67.12 87 ASP A CA 1
ATOM 674 C C . ASP A 1 87 ? 7.619 -21.206 3.967 1.00 67.12 87 ASP A C 1
ATOM 676 O O . ASP A 1 87 ? 7.717 -21.510 2.778 1.00 67.12 87 ASP A O 1
ATOM 680 N N . ALA A 1 88 ? 8.564 -20.496 4.594 1.00 61.56 88 ALA A N 1
ATOM 681 C CA . ALA A 1 88 ? 9.782 -20.023 3.935 1.00 61.56 88 ALA A CA 1
ATOM 682 C C . ALA A 1 88 ? 10.607 -21.178 3.328 1.00 61.56 88 ALA A C 1
ATOM 684 O O . ALA A 1 88 ? 11.150 -21.045 2.233 1.00 61.56 88 ALA A O 1
ATOM 685 N N . GLU A 1 89 ? 10.642 -22.334 4.000 1.00 56.62 89 GLU A N 1
ATOM 686 C CA . GLU A 1 89 ? 11.318 -23.546 3.521 1.00 56.62 89 GLU A CA 1
ATOM 687 C C . GLU A 1 89 ? 10.592 -24.180 2.318 1.00 56.62 89 GLU A C 1
ATOM 689 O O . GLU A 1 89 ? 11.227 -24.636 1.369 1.00 56.62 89 GLU A O 1
ATOM 694 N N . ARG A 1 90 ? 9.252 -24.146 2.305 1.00 59.59 90 ARG A N 1
ATOM 695 C CA . ARG A 1 90 ? 8.430 -24.714 1.221 1.00 59.59 90 ARG A CA 1
ATOM 696 C C . ARG A 1 90 ? 8.439 -23.862 -0.047 1.00 59.59 90 ARG A C 1
ATOM 698 O O . ARG A 1 90 ? 8.403 -24.417 -1.141 1.00 59.59 90 ARG A O 1
ATOM 705 N N . VAL A 1 91 ? 8.492 -22.537 0.090 1.00 64.44 91 VAL A N 1
ATOM 706 C CA . VAL A 1 91 ? 8.545 -21.603 -1.049 1.00 64.44 91 VAL A CA 1
ATOM 707 C C . VAL A 1 91 ? 9.916 -21.643 -1.740 1.00 64.44 91 VAL A C 1
ATOM 709 O O . VAL A 1 91 ? 9.977 -21.536 -2.961 1.00 64.44 91 VAL A O 1
ATOM 712 N N . GLY A 1 92 ? 11.007 -21.877 -0.998 1.00 56.69 92 GLY A N 1
ATOM 713 C CA . GLY A 1 92 ? 12.358 -21.990 -1.565 1.00 56.69 92 GLY A CA 1
ATOM 714 C C . GLY A 1 92 ? 12.615 -23.250 -2.403 1.00 56.69 92 GLY A C 1
ATOM 715 O O . GLY A 1 92 ? 13.522 -23.244 -3.224 1.00 56.69 92 GLY A O 1
ATOM 716 N N . ALA A 1 93 ? 11.826 -24.315 -2.227 1.00 47.72 93 ALA A N 1
ATOM 717 C CA . ALA A 1 93 ? 11.976 -25.573 -2.969 1.00 47.72 93 ALA A CA 1
ATOM 718 C C . ALA A 1 93 ? 11.205 -25.616 -4.307 1.00 47.72 93 ALA A C 1
ATOM 720 O O . ALA A 1 93 ? 11.341 -26.582 -5.057 1.00 47.72 93 ALA A O 1
ATOM 721 N N . ALA A 1 94 ? 10.363 -24.611 -4.581 1.00 45.22 94 ALA A N 1
ATOM 722 C CA . ALA A 1 94 ? 9.498 -24.536 -5.764 1.00 45.22 94 ALA A CA 1
ATOM 723 C C . ALA A 1 94 ? 9.979 -23.527 -6.831 1.00 45.22 94 ALA A C 1
ATOM 725 O O . ALA A 1 94 ? 9.285 -23.330 -7.831 1.00 45.22 94 ALA A O 1
ATOM 726 N N . LEU A 1 95 ? 11.143 -22.904 -6.619 1.00 44.50 95 LEU A N 1
ATOM 727 C CA . LEU A 1 95 ? 11.871 -22.056 -7.572 1.00 44.50 95 LEU A CA 1
ATOM 728 C C . LEU A 1 95 ? 13.170 -22.753 -7.989 1.00 44.50 95 LEU A C 1
ATOM 730 O O . LEU A 1 95 ? 13.545 -22.605 -9.172 1.00 44.50 95 LEU A O 1
#

Foldseek 3Di:
DDDDPVVVVCVVPVVVVCVVVVHDDDDDDPPDDDCVVCVVVVPDDVVVVVVVVVVQVVCLCVQCVVPVVCVVVSSDDDDDDDDDPPVVVVVVVVD

pLDDT: mean 90.63, std 13.96, range [43.62, 98.56]

Sequence (95 aa):
MNTLDIENLVVKFPLVQRLMDLEAVTWFNPNTTTLAEGLPYVGLTQNDVAEAEARLQRFAPYLCLAFPETQQTNGIIESEVVAIPGDAERVGAAL

Secondary structure (DSSP, 8-state):
-----HHHHHHH-THHHHHHTT-------TT---HHHHGGGT---HHHHHHHHHHHHHHHHHHHHH-GGGGGGTT---------TTHHHHHHT--

InterPro domains:
  IPR036052 Tryptophan synthase beta chain-like, PALP domain superfamily [G3DSA:3.40.50.1100] (1-94)

Radius of gyration: 22.54 Å; chains: 1; bounding box: 39×41×52 Å

Organism: Serratia fonticola (NCBI:txid47917)